Protein AF-A0A9E3PJ71-F1 (afdb_monomer_lite)

Structure (mmCIF, N/CA/C/O backbone):
data_AF-A0A9E3PJ71-F1
#
_entry.id   AF-A0A9E3PJ71-F1
#
loop_
_atom_site.group_PDB
_atom_site.id
_atom_site.type_symbol
_atom_site.label_atom_id
_atom_site.label_alt_id
_atom_site.label_comp_id
_atom_site.label_asym_id
_atom_site.label_entity_id
_atom_site.label_seq_id
_atom_site.pdbx_PDB_ins_code
_atom_site.Cartn_x
_atom_site.Cartn_y
_atom_site.Cartn_z
_atom_site.occupancy
_atom_site.B_iso_or_equiv
_atom_site.auth_seq_id
_atom_site.auth_comp_id
_atom_site.auth_asym_id
_atom_site.auth_atom_id
_atom_site.pdbx_PDB_model_num
ATOM 1 N N . MET A 1 1 ? -6.965 22.839 -8.833 1.00 50.31 1 MET A N 1
ATOM 2 C CA . MET A 1 1 ? -7.425 22.352 -7.512 1.00 50.31 1 MET A CA 1
ATOM 3 C C . MET A 1 1 ? -7.370 20.839 -7.542 1.00 50.31 1 MET A C 1
ATOM 5 O O . MET A 1 1 ? -8.023 20.253 -8.392 1.00 50.31 1 MET A O 1
ATOM 9 N N . THR A 1 2 ? -6.560 20.219 -6.688 1.00 62.88 2 THR A N 1
ATOM 10 C CA . THR A 1 2 ? -6.462 18.755 -6.601 1.00 62.88 2 THR A CA 1
ATOM 11 C C . THR A 1 2 ? -7.562 18.248 -5.676 1.00 62.88 2 THR A C 1
ATOM 13 O O . THR A 1 2 ? -7.618 18.661 -4.520 1.00 62.88 2 THR A O 1
ATOM 16 N N . THR A 1 3 ? -8.453 17.386 -6.165 1.00 75.81 3 THR A N 1
ATOM 17 C CA . THR A 1 3 ? -9.481 16.773 -5.313 1.00 75.81 3 THR A CA 1
ATOM 18 C C . THR A 1 3 ? -8.813 15.742 -4.400 1.00 75.81 3 THR A C 1
ATOM 20 O O . THR A 1 3 ? -8.213 14.798 -4.917 1.00 75.81 3 THR A O 1
ATOM 23 N N . PRO A 1 4 ? -8.884 15.887 -3.064 1.00 79.75 4 PRO A N 1
ATOM 24 C CA . PRO A 1 4 ? -8.254 14.943 -2.150 1.00 79.75 4 PRO A CA 1
ATOM 25 C C . PRO A 1 4 ? -8.870 13.549 -2.275 1.00 79.75 4 PRO A C 1
ATOM 27 O O . PRO A 1 4 ? -10.080 13.387 -2.467 1.00 79.75 4 PRO A O 1
ATOM 30 N N . VAL A 1 5 ? -8.042 12.519 -2.111 1.00 84.38 5 VAL A N 1
ATOM 31 C CA . VAL A 1 5 ? -8.529 11.144 -1.999 1.00 84.38 5 VAL A CA 1
ATOM 32 C C . VAL A 1 5 ? -8.919 10.852 -0.560 1.00 84.38 5 VAL A C 1
ATOM 34 O O . VAL A 1 5 ? -8.127 11.003 0.358 1.00 84.38 5 VAL A O 1
ATOM 37 N N . ARG A 1 6 ? -10.150 10.383 -0.351 1.00 82.62 6 ARG A N 1
ATOM 38 C CA . ARG A 1 6 ? -10.566 9.864 0.952 1.00 82.62 6 ARG A CA 1
ATOM 39 C C . ARG A 1 6 ? -9.820 8.561 1.239 1.00 82.62 6 ARG A C 1
ATOM 41 O O . ARG A 1 6 ? -10.061 7.578 0.541 1.00 82.62 6 ARG A O 1
ATOM 48 N N . LEU A 1 7 ? -8.966 8.563 2.260 1.00 84.50 7 LEU A N 1
ATOM 49 C CA . LEU A 1 7 ? -8.274 7.371 2.744 1.00 84.50 7 LEU A CA 1
ATOM 50 C C . LEU A 1 7 ? -9.057 6.779 3.928 1.00 84.50 7 LEU A C 1
ATOM 52 O O . LEU A 1 7 ? -9.319 7.478 4.910 1.00 84.50 7 LEU A O 1
ATOM 56 N N . PRO A 1 8 ? -9.509 5.521 3.834 1.00 82.19 8 PRO A N 1
ATOM 57 C CA . PRO A 1 8 ? -10.046 4.791 4.979 1.00 82.19 8 PRO A CA 1
ATOM 58 C C . PRO A 1 8 ? -9.023 4.650 6.123 1.00 82.19 8 PRO A C 1
ATOM 60 O O . PRO A 1 8 ? -7.820 4.789 5.912 1.00 82.19 8 PRO A O 1
ATOM 63 N N . GLN A 1 9 ? -9.483 4.362 7.343 1.00 77.56 9 GLN A N 1
ATOM 64 C CA . GLN A 1 9 ? -8.593 4.178 8.509 1.00 77.56 9 GLN A CA 1
ATOM 65 C C . GLN A 1 9 ? -7.716 2.927 8.396 1.00 77.56 9 GLN A C 1
ATOM 67 O O . GLN A 1 9 ? -6.627 2.851 8.950 1.00 77.56 9 GLN A O 1
ATOM 72 N N . ASP A 1 10 ? -8.227 1.944 7.681 1.00 86.06 10 ASP A N 1
ATOM 73 C CA . ASP A 1 10 ? -7.666 0.643 7.372 1.00 86.06 10 ASP A CA 1
ATOM 74 C C . ASP A 1 10 ? -6.865 0.687 6.065 1.00 86.06 10 ASP A C 1
ATOM 76 O O . ASP A 1 10 ? -6.984 -0.205 5.221 1.00 86.06 10 ASP A O 1
ATOM 80 N N . THR A 1 11 ? -6.080 1.757 5.894 1.00 88.69 11 THR A N 1
ATOM 81 C CA . THR A 1 11 ? -5.244 1.985 4.712 1.00 88.69 11 THR A CA 1
ATOM 82 C C . THR A 1 11 ? -3.763 1.845 5.037 1.00 88.69 11 THR A C 1
ATOM 84 O O . THR A 1 11 ? -3.273 2.498 5.960 1.00 88.69 11 THR A O 1
ATOM 87 N N . ALA A 1 12 ? -3.038 1.069 4.231 1.00 89.69 12 ALA A N 1
ATOM 88 C CA . ALA A 1 12 ? -1.579 0.988 4.273 1.00 89.69 12 ALA A CA 1
ATOM 89 C C . ALA A 1 12 ? -0.936 1.528 2.989 1.00 89.69 12 ALA A C 1
ATOM 91 O O . ALA A 1 12 ? -1.492 1.367 1.905 1.00 89.69 12 ALA A O 1
ATOM 92 N N . LEU A 1 13 ? 0.246 2.138 3.106 1.00 90.56 13 LEU A N 1
ATOM 93 C CA . LEU A 1 13 ? 1.097 2.497 1.966 1.00 90.56 13 LEU A CA 1
ATOM 94 C C . LEU A 1 13 ? 2.114 1.387 1.697 1.00 90.56 13 LEU A C 1
ATOM 96 O O . LEU A 1 13 ? 2.916 1.057 2.566 1.00 90.56 13 LEU A O 1
ATOM 100 N N . LEU A 1 14 ? 2.125 0.853 0.483 1.00 90.62 14 LEU A N 1
ATOM 101 C CA . LEU A 1 14 ? 3.107 -0.125 0.029 1.00 90.62 14 LEU A CA 1
ATOM 102 C C . LEU A 1 14 ? 3.931 0.495 -1.096 1.00 90.62 14 LEU A C 1
ATOM 104 O O . LEU A 1 14 ? 3.393 0.899 -2.129 1.00 90.62 14 LEU A O 1
ATOM 108 N N . ILE A 1 15 ? 5.239 0.593 -0.879 1.00 88.19 15 ILE A N 1
ATOM 109 C CA . ILE A 1 15 ? 6.165 1.232 -1.813 1.00 88.19 15 ILE A CA 1
ATOM 110 C C . ILE A 1 15 ? 6.953 0.139 -2.517 1.00 88.19 15 ILE A C 1
ATOM 112 O O . ILE A 1 15 ? 7.768 -0.536 -1.896 1.00 88.19 15 ILE A O 1
ATOM 116 N N . LEU A 1 16 ? 6.714 -0.037 -3.809 1.00 85.50 16 LEU A N 1
ATOM 117 C CA . LEU A 1 16 ? 7.430 -0.983 -4.645 1.00 85.50 16 LEU A CA 1
ATOM 118 C C . LEU A 1 16 ? 8.757 -0.351 -5.070 1.00 85.50 16 LEU A C 1
ATOM 120 O O . LEU A 1 16 ? 8.766 0.677 -5.753 1.00 85.50 16 LEU A O 1
ATOM 124 N N . SER A 1 17 ? 9.870 -0.970 -4.681 1.00 76.69 17 SER A N 1
ATOM 125 C CA . SER A 1 17 ? 11.213 -0.492 -5.016 1.00 76.69 17 SER A CA 1
ATOM 126 C C . SER A 1 17 ? 12.076 -1.620 -5.596 1.00 76.69 17 SER A C 1
ATOM 128 O O . SER A 1 17 ? 12.180 -2.686 -4.978 1.00 76.69 17 SER A O 1
ATOM 130 N N . PRO A 1 18 ? 12.727 -1.430 -6.760 1.00 69.00 18 PRO A N 1
ATOM 131 C CA . PRO A 1 18 ? 13.863 -2.264 -7.149 1.00 69.00 18 PRO A CA 1
ATOM 132 C C . PRO A 1 18 ? 15.009 -2.044 -6.143 1.00 69.00 18 PRO A C 1
ATOM 134 O O . PRO A 1 18 ? 15.266 -0.901 -5.764 1.00 69.00 18 PRO A O 1
ATOM 137 N N . GLY A 1 19 ? 15.696 -3.099 -5.698 1.00 59.22 19 GLY A N 1
ATOM 138 C CA . GLY A 1 19 ? 16.673 -3.052 -4.593 1.00 59.22 19 GLY A CA 1
ATOM 139 C C . GLY A 1 19 ? 17.799 -2.041 -4.717 1.00 59.22 19 GLY A C 1
ATOM 140 O O . GLY A 1 19 ? 18.260 -1.499 -3.717 1.00 59.22 19 GLY A O 1
ATOM 141 N N . THR A 1 20 ? 18.175 -1.684 -5.936 1.00 58.06 20 THR A N 1
ATOM 142 C CA . THR A 1 20 ? 19.184 -0.649 -6.211 1.00 58.06 20 THR A CA 1
ATOM 143 C C . THR A 1 20 ? 18.683 0.799 -6.065 1.00 58.06 20 THR A C 1
ATOM 145 O O . THR A 1 20 ? 19.464 1.738 -6.208 1.00 58.06 20 THR A O 1
ATOM 148 N N . THR A 1 21 ? 17.404 1.015 -5.737 1.00 58.97 21 THR A N 1
ATOM 149 C CA . THR A 1 21 ? 16.718 2.309 -5.923 1.00 58.97 21 THR A CA 1
ATOM 150 C C . THR A 1 21 ? 16.304 2.989 -4.614 1.00 58.97 21 THR A C 1
ATOM 152 O O . THR A 1 21 ? 15.284 3.675 -4.558 1.00 58.97 21 THR A O 1
ATOM 155 N N . ALA A 1 22 ? 17.103 2.862 -3.548 1.00 63.66 22 ALA A N 1
ATOM 156 C CA . ALA A 1 22 ? 16.889 3.636 -2.317 1.00 63.66 22 ALA A CA 1
ATOM 157 C C . ALA A 1 22 ? 16.777 5.148 -2.611 1.00 63.66 22 ALA A C 1
ATOM 159 O O . ALA A 1 22 ? 15.916 5.836 -2.073 1.00 63.66 22 ALA A O 1
ATOM 160 N N . GLN A 1 23 ? 17.563 5.653 -3.571 1.00 70.50 23 GLN A N 1
ATOM 161 C CA . GLN A 1 23 ? 17.551 7.062 -3.969 1.00 70.50 23 GLN A CA 1
ATOM 162 C C . GLN A 1 23 ? 16.185 7.550 -4.480 1.00 70.50 23 GLN A C 1
ATOM 164 O O . GLN A 1 23 ? 15.847 8.711 -4.254 1.00 70.50 23 GLN A O 1
ATOM 169 N N . ALA A 1 24 ? 15.387 6.695 -5.130 1.00 74.81 24 ALA A N 1
ATOM 170 C CA . ALA A 1 24 ? 14.072 7.086 -5.642 1.00 74.81 24 ALA A CA 1
ATOM 171 C C . ALA A 1 24 ? 13.031 7.275 -4.532 1.00 74.81 24 ALA A C 1
ATOM 173 O O . ALA A 1 24 ? 12.100 8.053 -4.716 1.00 74.81 24 ALA A O 1
ATOM 174 N N . LEU A 1 25 ? 13.217 6.652 -3.361 1.00 77.06 25 LEU A N 1
ATOM 175 C CA . LEU A 1 25 ? 12.383 6.907 -2.178 1.00 77.06 25 LEU A CA 1
ATOM 176 C C . LEU A 1 25 ? 12.505 8.362 -1.698 1.00 77.06 25 LEU A C 1
ATOM 178 O O . LEU A 1 25 ? 11.559 8.910 -1.138 1.00 77.06 25 LEU A O 1
ATOM 182 N N . HIS A 1 26 ? 13.657 8.987 -1.957 1.00 81.38 26 HIS A N 1
ATOM 183 C CA . HIS A 1 26 ? 13.973 10.370 -1.587 1.00 81.38 26 HIS A CA 1
ATOM 184 C C . HIS A 1 26 ? 13.668 11.378 -2.703 1.00 81.38 26 HIS A C 1
ATOM 186 O O . HIS A 1 26 ? 13.881 12.575 -2.518 1.00 81.38 26 HIS A O 1
ATOM 192 N N . GLN A 1 27 ? 13.181 10.924 -3.862 1.00 82.81 27 GLN A N 1
ATOM 193 C CA . GLN A 1 27 ? 12.781 11.818 -4.946 1.00 82.81 27 GLN A CA 1
ATOM 194 C C . GLN A 1 27 ? 11.340 12.289 -4.759 1.00 82.81 27 GLN A C 1
ATOM 196 O O . GLN A 1 27 ? 10.440 11.523 -4.405 1.00 82.81 27 GLN A O 1
ATOM 201 N N . GLU A 1 28 ? 11.106 13.564 -5.052 1.00 83.06 28 GLU A N 1
ATOM 202 C CA . GLU A 1 28 ? 9.750 14.070 -5.215 1.00 83.06 28 GLU A CA 1
ATOM 203 C C . GLU A 1 28 ? 9.092 13.425 -6.447 1.00 83.06 28 GLU A C 1
ATOM 205 O O . GLU A 1 28 ? 9.769 13.180 -7.448 1.00 83.06 28 GLU A O 1
ATOM 210 N N . PRO A 1 29 ? 7.778 13.154 -6.405 1.00 86.06 29 PRO A N 1
ATOM 211 C CA . PRO A 1 29 ? 6.837 13.475 -5.322 1.00 86.06 29 PRO A CA 1
ATOM 212 C C . PRO A 1 29 ? 6.673 12.370 -4.254 1.00 86.06 29 PRO A C 1
ATOM 214 O O . PRO A 1 29 ? 5.870 12.510 -3.329 1.00 86.06 29 PRO A O 1
ATOM 217 N N . LEU A 1 30 ? 7.397 11.251 -4.377 1.00 86.00 30 LEU A N 1
ATOM 218 C CA . LEU A 1 30 ? 7.289 10.098 -3.475 1.00 86.00 30 LEU A CA 1
ATOM 219 C C . LEU A 1 30 ? 7.753 10.442 -2.048 1.00 86.00 30 LEU A C 1
ATOM 221 O O . LEU A 1 30 ? 7.079 10.070 -1.083 1.00 86.00 30 LEU A O 1
ATOM 225 N N . ALA A 1 31 ? 8.835 11.209 -1.909 1.00 86.81 31 ALA A N 1
ATOM 226 C CA . ALA A 1 31 ? 9.362 11.634 -0.613 1.00 86.81 31 ALA A CA 1
ATOM 227 C C . ALA A 1 31 ? 8.335 12.431 0.219 1.00 86.81 31 ALA A C 1
ATOM 229 O O . ALA A 1 31 ? 8.112 12.108 1.390 1.00 86.81 31 ALA A O 1
ATOM 230 N N . ALA A 1 32 ? 7.630 13.401 -0.376 1.00 88.56 32 ALA A N 1
ATOM 231 C CA . ALA A 1 32 ? 6.562 14.144 0.298 1.00 88.56 32 ALA A CA 1
ATOM 232 C C . ALA A 1 32 ? 5.399 13.258 0.780 1.00 88.56 32 ALA A C 1
ATOM 234 O O . ALA A 1 32 ? 4.864 13.473 1.877 1.00 88.56 32 ALA A O 1
ATOM 235 N N . VAL A 1 33 ? 5.006 12.248 -0.005 1.00 89.44 33 VAL A N 1
ATOM 236 C CA . VAL A 1 33 ? 3.962 11.290 0.395 1.00 89.44 33 VAL A CA 1
ATOM 237 C C . VAL A 1 33 ? 4.439 10.462 1.583 1.00 89.44 33 VAL A C 1
ATOM 239 O O . VAL A 1 33 ? 3.720 10.368 2.577 1.00 89.44 33 VAL A O 1
ATOM 242 N N . ILE A 1 34 ? 5.663 9.926 1.527 1.00 88.12 34 ILE A N 1
ATOM 243 C CA . ILE A 1 34 ? 6.270 9.155 2.622 1.00 88.12 34 ILE A CA 1
ATOM 244 C C . ILE A 1 34 ? 6.341 9.993 3.903 1.00 88.12 34 ILE A C 1
ATOM 246 O O . ILE A 1 34 ? 5.951 9.519 4.973 1.00 88.12 34 ILE A O 1
ATOM 250 N N . ALA A 1 35 ? 6.800 11.242 3.803 1.00 87.00 35 ALA A N 1
ATOM 251 C CA . ALA A 1 35 ? 6.899 12.158 4.935 1.00 87.00 35 ALA A CA 1
ATOM 252 C C . ALA A 1 35 ? 5.523 12.449 5.554 1.00 87.00 35 ALA A C 1
ATOM 254 O O . ALA A 1 35 ? 5.368 12.399 6.775 1.00 87.00 35 ALA A O 1
ATOM 255 N N . SER A 1 36 ? 4.506 12.677 4.720 1.00 87.69 36 SER A N 1
ATOM 256 C CA . SER A 1 36 ? 3.130 12.913 5.173 1.00 87.69 36 SER A CA 1
ATOM 257 C C . SER A 1 36 ? 2.537 11.677 5.852 1.00 87.69 36 SER A C 1
ATOM 259 O O . SER A 1 36 ? 1.930 11.782 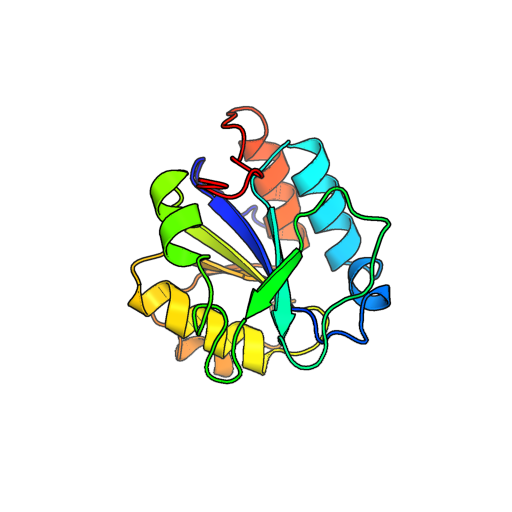6.917 1.00 87.69 36 SER A O 1
ATOM 261 N N . TRP A 1 37 ? 2.763 10.494 5.276 1.00 87.75 37 TRP A N 1
ATOM 262 C CA . TRP A 1 37 ? 2.320 9.211 5.828 1.00 87.75 37 TRP A CA 1
ATOM 263 C C . TRP A 1 37 ? 2.966 8.922 7.184 1.00 87.75 37 TRP A C 1
ATOM 265 O O . TRP A 1 37 ? 2.308 8.445 8.111 1.00 87.75 37 TRP A O 1
ATOM 275 N N . ARG A 1 38 ? 4.259 9.251 7.304 1.00 83.75 38 ARG A N 1
ATOM 276 C CA . ARG A 1 38 ? 5.030 9.159 8.546 1.00 83.75 38 ARG A CA 1
ATOM 277 C C . ARG A 1 38 ? 4.486 10.107 9.606 1.00 83.75 38 ARG A C 1
ATOM 279 O O . ARG A 1 38 ? 4.232 9.666 10.719 1.00 83.75 38 ARG A O 1
ATOM 286 N N . ALA A 1 39 ? 4.273 11.377 9.265 1.00 83.69 39 ALA A N 1
ATOM 287 C CA . ALA A 1 39 ? 3.731 12.370 10.192 1.00 83.69 39 ALA A CA 1
ATOM 288 C C . ALA A 1 39 ? 2.326 11.996 10.701 1.00 83.69 39 ALA A C 1
ATOM 290 O O . ALA A 1 39 ? 1.964 12.339 11.825 1.00 83.69 39 ALA A O 1
ATOM 291 N N . ALA A 1 40 ? 1.553 11.269 9.891 1.00 80.81 40 ALA A N 1
ATOM 292 C CA . ALA A 1 40 ? 0.237 10.751 10.255 1.00 80.81 40 ALA A CA 1
ATOM 293 C C . ALA A 1 40 ? 0.270 9.422 11.037 1.00 80.81 40 ALA A C 1
ATOM 295 O O . ALA A 1 40 ? -0.794 8.935 11.416 1.00 80.81 40 ALA A O 1
ATOM 296 N N . ASP A 1 41 ? 1.452 8.838 11.270 1.00 79.12 41 ASP A N 1
ATOM 297 C CA . ASP A 1 41 ? 1.644 7.528 11.912 1.00 79.12 41 ASP A CA 1
ATOM 298 C C . ASP A 1 41 ? 0.794 6.411 11.278 1.00 79.12 41 ASP A C 1
ATOM 300 O O . ASP A 1 41 ? 0.218 5.553 11.947 1.00 79.12 41 ASP A O 1
ATOM 304 N N . MET A 1 42 ? 0.661 6.453 9.951 1.00 80.75 42 MET A N 1
ATOM 305 C CA . MET A 1 42 ? -0.132 5.477 9.213 1.00 80.75 42 MET A CA 1
ATOM 306 C C . MET A 1 42 ? 0.724 4.261 8.797 1.00 80.75 42 MET A C 1
ATOM 308 O O . MET A 1 42 ? 1.929 4.409 8.541 1.00 80.75 42 MET A O 1
ATOM 312 N N . PRO A 1 43 ? 0.111 3.064 8.679 1.00 84.19 43 PRO A N 1
ATOM 313 C CA . PRO A 1 43 ? 0.772 1.845 8.220 1.00 84.19 43 PRO A CA 1
ATOM 314 C C . PRO A 1 43 ? 1.491 2.012 6.883 1.00 84.19 43 PRO A C 1
ATOM 316 O O . PRO A 1 43 ? 0.914 2.537 5.927 1.00 84.19 43 PRO A O 1
ATOM 319 N N . ARG A 1 44 ? 2.742 1.551 6.808 1.00 87.00 44 ARG A N 1
ATOM 320 C CA . ARG A 1 44 ? 3.578 1.661 5.608 1.00 87.00 44 ARG A CA 1
ATOM 321 C C . ARG A 1 44 ? 4.643 0.569 5.556 1.00 87.00 44 ARG A C 1
ATOM 323 O O . ARG A 1 44 ? 5.153 0.189 6.606 1.00 87.00 44 ARG A O 1
ATOM 330 N N . ALA A 1 45 ? 4.998 0.113 4.359 1.00 85.19 45 ALA A N 1
ATOM 331 C CA . ALA A 1 45 ? 6.102 -0.816 4.130 1.00 85.19 45 ALA A CA 1
ATOM 332 C C . ALA A 1 45 ? 6.768 -0.574 2.768 1.00 85.19 45 ALA A C 1
ATOM 334 O O . ALA A 1 45 ? 6.114 -0.145 1.813 1.00 85.19 45 ALA A O 1
ATOM 335 N N . ILE A 1 46 ? 8.063 -0.875 2.679 1.00 85.56 46 ILE A N 1
ATOM 336 C CA . ILE A 1 46 ? 8.792 -0.962 1.409 1.00 85.56 46 ILE A CA 1
ATOM 337 C C . ILE A 1 46 ? 8.810 -2.426 0.987 1.00 85.56 46 ILE A C 1
ATOM 339 O O . ILE A 1 46 ? 9.220 -3.287 1.758 1.00 85.56 46 ILE A O 1
ATOM 343 N N . LEU A 1 47 ? 8.375 -2.696 -0.238 1.00 84.94 47 LEU A N 1
ATOM 344 C CA . LEU A 1 47 ? 8.379 -4.017 -0.846 1.00 84.94 47 LEU A CA 1
ATOM 345 C C . LEU A 1 47 ? 9.498 -4.073 -1.880 1.00 84.94 47 LEU A C 1
ATOM 347 O O . LEU A 1 47 ? 9.529 -3.279 -2.824 1.00 84.94 47 LEU A O 1
ATOM 351 N N . THR A 1 48 ? 10.421 -5.008 -1.688 1.00 82.25 48 THR A N 1
ATOM 352 C CA . THR A 1 48 ? 11.608 -5.158 -2.528 1.00 82.25 48 THR A CA 1
ATOM 353 C C . THR A 1 48 ? 11.789 -6.616 -2.966 1.00 82.25 48 THR A C 1
ATOM 355 O O . THR A 1 48 ? 11.412 -7.525 -2.229 1.00 82.25 48 THR A O 1
ATOM 358 N N . PRO A 1 49 ? 12.321 -6.907 -4.162 1.00 80.44 49 PRO A N 1
ATOM 359 C CA . PRO A 1 49 ? 12.579 -8.285 -4.564 1.00 80.44 49 PRO A CA 1
ATOM 360 C C . PRO A 1 49 ? 13.578 -8.974 -3.640 1.00 80.44 49 PRO A C 1
ATOM 362 O O . PRO A 1 49 ? 14.596 -8.400 -3.274 1.00 80.44 49 PRO A O 1
ATOM 365 N N . MET A 1 50 ? 13.367 -10.256 -3.355 1.00 79.88 50 MET A N 1
ATOM 366 C CA . MET A 1 50 ? 14.331 -11.046 -2.580 1.00 79.88 50 MET A CA 1
ATOM 367 C C . MET A 1 50 ? 15.731 -11.103 -3.226 1.00 79.88 50 MET A C 1
ATOM 369 O O . MET A 1 50 ? 16.729 -11.213 -2.522 1.00 79.88 50 MET A O 1
ATOM 373 N N . GLN A 1 51 ? 15.811 -11.031 -4.559 1.00 72.50 51 GLN A N 1
ATOM 374 C CA . GLN A 1 51 ? 17.071 -11.100 -5.314 1.00 72.50 51 GLN A CA 1
ATOM 375 C C . GLN A 1 51 ? 17.841 -9.772 -5.361 1.00 72.50 51 GLN A C 1
ATOM 377 O O . GLN A 1 51 ? 19.012 -9.765 -5.727 1.00 72.50 51 GLN A O 1
ATOM 382 N N . ASP A 1 52 ? 17.183 -8.668 -5.017 1.00 72.25 52 ASP A N 1
ATOM 383 C CA . ASP A 1 52 ? 17.757 -7.325 -4.999 1.00 72.25 52 ASP A CA 1
ATOM 384 C C . ASP A 1 52 ? 17.060 -6.558 -3.868 1.00 72.25 52 ASP A C 1
ATOM 386 O O . ASP A 1 52 ? 16.066 -5.878 -4.132 1.00 72.25 52 ASP A O 1
ATOM 390 N N . PRO A 1 53 ? 17.473 -6.757 -2.600 1.00 68.38 53 PRO A N 1
ATOM 391 C CA . PRO A 1 53 ? 16.856 -6.092 -1.465 1.00 68.38 53 PRO A CA 1
ATOM 392 C C . PRO A 1 53 ? 17.380 -4.661 -1.313 1.00 68.38 53 PRO A C 1
ATOM 394 O O . PRO A 1 53 ? 18.589 -4.421 -1.321 1.00 68.38 53 PRO A O 1
ATOM 397 N N . VAL A 1 54 ? 16.469 -3.710 -1.092 1.00 70.88 54 VAL A N 1
ATOM 398 C CA . VAL A 1 54 ? 16.833 -2.340 -0.706 1.00 70.88 54 VAL A CA 1
ATOM 399 C C . VAL A 1 54 ? 17.671 -2.368 0.574 1.00 70.88 54 VAL A C 1
ATOM 401 O O . VAL A 1 54 ? 17.186 -2.736 1.642 1.00 70.88 54 VAL A O 1
ATOM 404 N N . SER A 1 55 ? 18.928 -1.938 0.459 1.00 61.34 55 SER A N 1
ATOM 405 C CA . SER A 1 55 ? 19.818 -1.670 1.592 1.00 61.34 55 SER A CA 1
ATOM 406 C C . SER A 1 55 ? 19.706 -0.204 1.994 1.00 61.34 55 SER A C 1
ATOM 408 O O . SER A 1 55 ? 20.665 0.551 1.878 1.00 61.34 55 SER A O 1
ATOM 410 N N . ASP A 1 56 ? 18.513 0.223 2.401 1.00 58.53 56 ASP A N 1
ATOM 411 C CA . ASP A 1 56 ? 18.344 1.526 3.040 1.00 58.53 56 ASP A CA 1
ATOM 412 C C . ASP A 1 56 ? 18.146 1.304 4.540 1.00 58.53 56 ASP A C 1
ATOM 414 O O . ASP A 1 56 ? 17.106 0.828 4.996 1.00 58.53 56 ASP A O 1
ATOM 418 N N . THR A 1 57 ? 19.208 1.575 5.294 1.00 52.06 57 THR A N 1
ATOM 419 C CA . THR A 1 57 ? 19.261 1.506 6.759 1.00 52.06 57 THR A CA 1
ATOM 420 C C . THR A 1 57 ? 18.667 2.743 7.437 1.00 52.06 57 THR A C 1
ATOM 422 O O . THR A 1 57 ? 18.612 2.767 8.663 1.00 52.06 57 THR A O 1
ATOM 425 N N . ASP A 1 58 ? 18.234 3.760 6.680 1.00 51.28 58 ASP A N 1
ATOM 426 C CA . ASP A 1 58 ? 17.861 5.080 7.217 1.00 51.28 58 ASP A CA 1
ATOM 427 C C . ASP A 1 58 ? 16.338 5.295 7.361 1.00 51.28 58 ASP A C 1
ATOM 429 O O . ASP A 1 58 ? 15.848 6.394 7.637 1.00 51.28 58 ASP A O 1
ATOM 433 N N . ALA A 1 59 ? 15.539 4.243 7.173 1.00 54.00 59 ALA A N 1
ATOM 434 C CA . ALA A 1 59 ? 14.089 4.352 7.171 1.00 54.00 59 ALA A CA 1
ATOM 435 C C . ALA A 1 59 ? 13.456 3.618 8.360 1.00 54.00 59 ALA A C 1
ATOM 437 O O . ALA A 1 59 ? 13.456 2.393 8.424 1.00 54.00 59 ALA A O 1
ATOM 438 N N . ASP A 1 60 ? 12.756 4.366 9.220 1.00 67.44 60 ASP A N 1
ATOM 439 C CA . ASP A 1 60 ? 11.683 3.887 10.118 1.00 67.44 60 ASP A CA 1
ATOM 440 C C . ASP A 1 60 ? 10.475 3.314 9.329 1.00 67.44 60 ASP A C 1
ATOM 442 O O . ASP A 1 60 ? 9.301 3.561 9.639 1.00 67.44 60 ASP A O 1
ATOM 446 N N . ILE A 1 61 ? 10.738 2.644 8.210 1.00 73.81 61 ILE A N 1
ATOM 447 C CA . ILE A 1 61 ? 9.774 2.016 7.323 1.00 73.81 61 ILE A CA 1
ATOM 448 C C . ILE A 1 61 ? 10.191 0.551 7.230 1.00 73.81 61 ILE A C 1
ATOM 450 O O . ILE A 1 61 ? 11.298 0.270 6.777 1.00 73.81 61 ILE A O 1
ATOM 454 N N . PRO A 1 62 ? 9.334 -0.394 7.643 1.00 79.25 62 PRO A N 1
ATOM 455 C CA . PRO A 1 62 ? 9.662 -1.804 7.535 1.00 79.25 62 PRO A CA 1
ATOM 456 C C . PRO A 1 62 ? 9.879 -2.180 6.064 1.00 79.25 62 PRO A C 1
ATOM 458 O O . PRO A 1 62 ? 9.029 -1.910 5.211 1.00 79.25 62 PRO A O 1
ATOM 461 N N . VAL A 1 63 ? 11.021 -2.805 5.785 1.00 82.12 63 VAL A N 1
ATOM 462 C CA . VAL A 1 63 ? 11.349 -3.378 4.476 1.00 82.12 63 VAL A CA 1
ATOM 463 C C . VAL A 1 63 ? 10.943 -4.847 4.483 1.00 82.12 63 VAL A C 1
ATOM 465 O O . VAL A 1 63 ? 11.277 -5.589 5.406 1.00 82.12 63 VAL A O 1
ATOM 468 N N . MET A 1 64 ? 10.211 -5.267 3.458 1.00 83.62 64 MET A N 1
ATOM 469 C CA . MET A 1 64 ? 9.793 -6.647 3.248 1.00 83.62 64 MET A CA 1
ATOM 470 C C . MET A 1 64 ? 10.254 -7.109 1.875 1.00 83.62 64 MET A C 1
ATOM 472 O O . MET A 1 64 ? 10.142 -6.381 0.885 1.00 83.62 64 MET A O 1
ATOM 476 N N . THR A 1 65 ? 10.760 -8.335 1.817 1.00 84.25 65 THR A N 1
ATOM 477 C CA . THR A 1 65 ? 11.104 -8.975 0.556 1.00 84.25 65 THR A CA 1
ATOM 478 C C . THR A 1 65 ? 9.906 -9.724 -0.019 1.00 84.25 65 THR A C 1
ATOM 480 O O . THR A 1 65 ? 9.042 -10.204 0.718 1.00 84.25 65 THR A O 1
ATOM 483 N N . HIS A 1 66 ? 9.854 -9.820 -1.344 1.00 82.19 66 HIS A N 1
ATOM 484 C CA . HIS A 1 66 ? 8.870 -10.625 -2.060 1.00 82.19 66 HIS A CA 1
ATOM 485 C C . HIS A 1 66 ? 9.529 -11.462 -3.167 1.00 82.19 66 HIS A C 1
ATOM 487 O O . HIS A 1 66 ? 10.621 -11.145 -3.660 1.00 82.19 66 HIS A O 1
ATOM 493 N N . GLY A 1 67 ? 8.861 -12.548 -3.552 1.00 81.81 67 GLY A N 1
ATOM 494 C CA . GLY A 1 67 ? 9.273 -13.436 -4.633 1.00 81.81 67 GLY A CA 1
ATOM 495 C C . GLY A 1 67 ? 9.139 -12.802 -6.022 1.00 81.81 67 GLY A C 1
ATOM 496 O O . GLY A 1 67 ? 8.567 -11.726 -6.205 1.00 81.81 67 GLY A O 1
ATOM 497 N N . ALA A 1 68 ? 9.658 -13.490 -7.040 1.00 76.75 68 ALA A N 1
ATOM 498 C CA . ALA A 1 68 ? 9.638 -12.999 -8.422 1.00 76.75 68 ALA A CA 1
ATOM 499 C C . ALA A 1 68 ? 8.227 -12.968 -9.046 1.00 76.75 68 ALA A C 1
ATOM 501 O O . ALA A 1 68 ? 8.008 -12.249 -10.019 1.00 76.75 68 ALA A O 1
ATOM 502 N N . ALA A 1 69 ? 7.275 -13.738 -8.504 1.00 78.69 69 ALA A N 1
ATOM 503 C CA . ALA A 1 69 ? 5.930 -13.864 -9.066 1.00 78.69 69 ALA A CA 1
ATOM 504 C C . ALA A 1 69 ? 4.985 -12.703 -8.703 1.00 78.69 69 ALA A C 1
ATOM 506 O O . ALA A 1 69 ? 3.969 -12.520 -9.373 1.00 78.69 69 ALA A O 1
ATOM 507 N N . GLY A 1 70 ? 5.305 -11.907 -7.680 1.00 82.25 70 GLY A N 1
ATOM 508 C CA . GLY A 1 70 ? 4.423 -10.840 -7.214 1.00 82.25 70 GLY A CA 1
ATOM 509 C C . GLY A 1 70 ? 4.816 -10.302 -5.846 1.00 82.25 70 GLY A C 1
ATOM 510 O O . GLY A 1 70 ? 5.708 -10.842 -5.192 1.00 82.25 70 GLY A O 1
ATOM 511 N N . ILE A 1 71 ? 4.139 -9.239 -5.416 1.00 85.94 71 ILE A N 1
ATOM 512 C CA . ILE A 1 71 ? 4.418 -8.581 -4.133 1.00 85.94 71 ILE A CA 1
ATOM 513 C C . ILE A 1 71 ? 3.873 -9.369 -2.937 1.00 85.94 71 ILE A C 1
ATOM 515 O O . ILE A 1 71 ? 4.304 -9.112 -1.819 1.00 85.94 71 ILE A O 1
ATOM 519 N N . PHE A 1 72 ? 2.962 -10.324 -3.169 1.00 87.94 72 PHE A N 1
ATOM 520 C CA . PHE A 1 72 ? 2.466 -11.260 -2.152 1.00 87.94 72 PHE A CA 1
ATOM 521 C C . PHE A 1 72 ? 3.069 -12.671 -2.282 1.00 87.94 72 PHE A C 1
ATOM 523 O O . PHE A 1 72 ? 2.793 -13.535 -1.451 1.00 87.94 72 PHE A O 1
ATOM 530 N N . SER A 1 73 ? 3.924 -12.915 -3.281 1.00 85.75 73 SER A N 1
ATOM 531 C CA . SER A 1 73 ? 4.616 -14.200 -3.441 1.00 85.75 73 SER A CA 1
ATOM 532 C C . SER A 1 73 ? 5.711 -14.368 -2.398 1.00 85.75 73 SER A C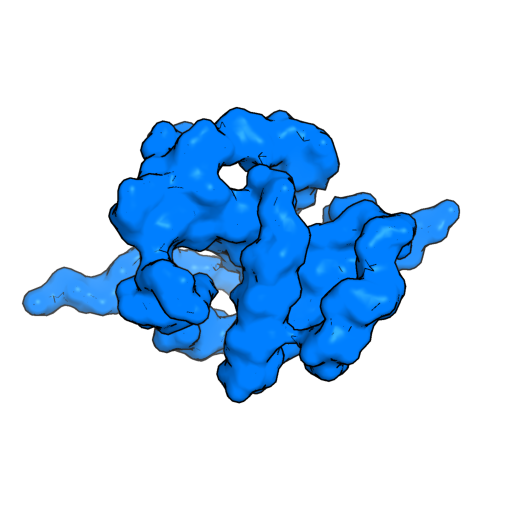 1
ATOM 534 O O . SER A 1 73 ? 6.522 -13.461 -2.206 1.00 85.75 73 SER A O 1
ATOM 536 N N . ASP A 1 74 ? 5.777 -15.552 -1.786 1.00 84.44 74 ASP A N 1
ATOM 537 C CA . ASP A 1 74 ? 6.839 -15.950 -0.848 1.00 84.44 74 ASP A CA 1
ATOM 538 C C . ASP A 1 74 ? 7.051 -14.949 0.303 1.00 84.44 74 ASP A C 1
ATOM 540 O O . ASP A 1 74 ? 8.167 -14.745 0.778 1.00 84.44 74 ASP A O 1
ATOM 544 N N . THR A 1 75 ? 5.972 -14.295 0.737 1.00 83.06 75 THR A N 1
ATOM 545 C CA . THR A 1 75 ? 5.987 -13.277 1.789 1.00 83.06 75 THR A CA 1
ATOM 546 C C . THR A 1 75 ? 4.792 -13.442 2.726 1.00 83.06 75 THR A C 1
ATOM 548 O O . THR A 1 75 ? 3.779 -14.041 2.373 1.00 83.06 75 THR A O 1
ATOM 551 N N . ASP A 1 76 ? 4.895 -12.895 3.934 1.00 85.12 76 ASP A N 1
ATOM 552 C CA . ASP A 1 76 ? 3.826 -12.863 4.936 1.00 85.12 76 ASP A CA 1
ATOM 553 C C . ASP A 1 76 ? 3.018 -11.549 4.901 1.00 85.12 76 ASP A C 1
ATOM 555 O O . ASP A 1 76 ? 2.290 -11.227 5.842 1.00 85.12 76 ASP A O 1
ATOM 559 N N . LEU A 1 77 ? 3.115 -10.795 3.799 1.00 86.62 77 LEU A N 1
ATOM 560 C CA . LEU A 1 77 ? 2.456 -9.501 3.613 1.00 86.62 77 LEU A CA 1
ATOM 561 C C . LEU A 1 77 ? 0.927 -9.558 3.782 1.00 86.62 77 LEU A C 1
ATOM 563 O O . LEU A 1 77 ? 0.374 -8.742 4.518 1.00 86.62 77 LEU A O 1
ATOM 567 N N . ASP A 1 78 ? 0.247 -10.514 3.142 1.00 88.19 78 ASP A N 1
ATOM 568 C CA . ASP A 1 78 ? -1.217 -10.675 3.238 1.00 88.19 78 ASP A CA 1
ATOM 569 C C . ASP A 1 78 ? -1.673 -11.021 4.676 1.00 88.19 78 ASP A C 1
ATOM 571 O O . ASP A 1 78 ? -2.479 -10.276 5.251 1.00 88.19 78 ASP A O 1
ATOM 575 N N . PRO A 1 79 ? -1.088 -12.034 5.352 1.00 86.75 79 PRO A N 1
ATOM 576 C CA . PRO A 1 79 ? -1.338 -12.286 6.772 1.00 86.75 79 PRO A CA 1
ATOM 577 C C . PRO A 1 79 ? -1.121 -11.068 7.680 1.00 86.75 79 PRO A C 1
ATOM 579 O O . PRO A 1 79 ? -1.898 -10.841 8.606 1.00 86.75 79 PRO A O 1
ATOM 582 N N . ARG A 1 80 ? -0.091 -10.249 7.429 1.00 86.12 80 ARG A N 1
ATOM 583 C CA . ARG A 1 80 ? 0.170 -9.042 8.232 1.00 86.12 80 ARG A CA 1
ATOM 584 C C . ARG A 1 80 ? -0.865 -7.949 8.004 1.00 86.12 80 ARG A C 1
ATOM 586 O O . ARG A 1 80 ? -1.364 -7.369 8.968 1.00 86.12 80 ARG A O 1
ATOM 593 N N . LEU A 1 81 ? -1.199 -7.669 6.745 1.00 87.69 81 LEU A N 1
ATOM 594 C CA . LEU A 1 81 ? -2.204 -6.668 6.386 1.00 87.69 81 LEU A CA 1
ATOM 595 C C . LEU A 1 81 ? -3.572 -7.047 6.964 1.00 87.69 81 LEU A C 1
ATOM 597 O O . LEU A 1 81 ? -4.224 -6.214 7.596 1.00 87.69 81 LEU A O 1
ATOM 601 N N . THR A 1 82 ? -3.976 -8.310 6.820 1.00 88.56 82 THR A N 1
ATOM 602 C CA . THR A 1 82 ? -5.239 -8.821 7.374 1.00 88.56 82 THR A CA 1
ATOM 603 C C . THR A 1 82 ? -5.256 -8.807 8.906 1.00 88.56 82 THR A C 1
ATOM 605 O O . THR A 1 82 ? -6.230 -8.329 9.488 1.00 88.56 82 THR A O 1
ATOM 608 N N . ALA A 1 83 ? -4.178 -9.231 9.579 1.00 84.56 83 ALA A N 1
ATOM 609 C CA . ALA A 1 83 ? -4.067 -9.179 11.043 1.00 84.56 83 ALA A CA 1
ATOM 610 C C . ALA A 1 83 ? -4.128 -7.745 11.600 1.00 84.56 83 ALA A C 1
ATOM 612 O O . ALA A 1 83 ? -4.689 -7.511 12.672 1.00 84.56 83 ALA A O 1
ATOM 613 N N . ALA A 1 84 ? -3.604 -6.768 10.857 1.00 81.56 84 ALA A N 1
ATOM 614 C CA . ALA A 1 84 ? -3.715 -5.348 11.182 1.00 81.56 84 ALA A CA 1
ATOM 615 C C . ALA A 1 84 ? -5.097 -4.744 10.849 1.00 81.56 84 ALA A C 1
ATOM 617 O O . ALA A 1 84 ? -5.365 -3.585 11.181 1.00 81.56 84 ALA A O 1
ATOM 618 N N . GLY A 1 85 ? -5.988 -5.518 10.220 1.00 87.06 85 GLY A N 1
ATOM 619 C CA . GLY A 1 85 ? -7.315 -5.081 9.794 1.00 87.06 85 GLY A CA 1
ATOM 620 C C . GLY A 1 85 ? -7.291 -4.118 8.609 1.00 87.06 85 GLY A C 1
ATOM 621 O O . GLY A 1 85 ? -8.225 -3.335 8.465 1.00 87.06 85 GLY A O 1
ATOM 622 N N . ILE A 1 86 ? -6.233 -4.139 7.794 1.00 89.88 86 ILE A N 1
ATOM 623 C CA . ILE A 1 86 ? -6.129 -3.342 6.570 1.00 89.88 86 ILE A CA 1
ATOM 624 C C . ILE A 1 86 ? -7.011 -3.962 5.496 1.00 89.88 86 ILE A C 1
ATOM 626 O O . ILE A 1 86 ? -6.920 -5.155 5.226 1.00 89.88 86 ILE A O 1
ATOM 630 N N . THR A 1 87 ? -7.837 -3.137 4.854 1.00 91.19 87 THR A N 1
ATOM 631 C CA . THR A 1 87 ? -8.621 -3.542 3.674 1.00 91.19 87 THR A CA 1
ATOM 632 C C . THR A 1 87 ? -8.335 -2.667 2.461 1.00 91.19 87 THR A C 1
ATOM 634 O O . THR A 1 87 ? -8.784 -2.975 1.360 1.00 91.19 87 THR A O 1
ATOM 637 N N . THR A 1 88 ? -7.578 -1.579 2.636 1.00 90.75 88 THR A N 1
ATOM 638 C CA . THR A 1 88 ? -7.204 -0.662 1.559 1.00 90.75 88 THR A CA 1
ATOM 639 C C . THR A 1 88 ? -5.685 -0.544 1.471 1.00 90.75 88 THR A C 1
ATOM 641 O O . THR A 1 88 ? -5.009 -0.332 2.474 1.00 90.75 88 THR A O 1
ATOM 644 N N . VAL A 1 89 ? -5.129 -0.644 0.268 1.00 92.19 89 VAL A N 1
ATOM 645 C CA . VAL A 1 89 ? -3.696 -0.449 0.024 1.00 92.19 89 VAL A CA 1
ATOM 646 C C . VAL A 1 89 ? -3.482 0.669 -0.984 1.00 92.19 89 VAL A C 1
ATOM 648 O O . VAL A 1 89 ? -4.135 0.727 -2.027 1.00 92.19 89 VAL A O 1
ATOM 651 N N . VAL A 1 90 ? -2.562 1.572 -0.666 1.00 92.44 90 VAL A N 1
ATOM 652 C CA . VAL A 1 90 ? -2.022 2.547 -1.609 1.00 92.44 90 VAL A CA 1
ATOM 653 C C . VAL A 1 90 ? -0.714 1.995 -2.134 1.00 92.44 90 VAL A C 1
ATOM 655 O O . VAL A 1 90 ? 0.221 1.805 -1.362 1.00 92.44 90 VAL A O 1
ATOM 658 N N . LEU A 1 91 ? -0.653 1.725 -3.432 1.00 91.50 91 LEU A N 1
ATOM 659 C CA . LEU A 1 91 ? 0.562 1.273 -4.093 1.00 91.50 91 LEU A CA 1
ATOM 660 C C . LEU A 1 91 ? 1.268 2.472 -4.709 1.00 91.50 91 LEU A C 1
ATOM 662 O O . LEU A 1 91 ? 0.687 3.210 -5.505 1.00 91.50 91 LEU A O 1
ATOM 666 N N . ALA A 1 92 ? 2.528 2.637 -4.340 1.00 89.00 92 ALA A N 1
ATOM 667 C CA . ALA A 1 92 ? 3.452 3.601 -4.908 1.00 89.00 92 ALA A CA 1
ATOM 668 C C . ALA A 1 92 ? 4.618 2.846 -5.542 1.00 89.00 92 ALA A C 1
ATOM 670 O O . ALA A 1 92 ? 5.040 1.825 -5.012 1.00 89.00 92 ALA A O 1
ATOM 671 N N . SER A 1 93 ? 5.153 3.331 -6.659 1.00 82.44 93 SER A N 1
ATOM 672 C CA . SER A 1 93 ? 6.311 2.710 -7.305 1.00 82.44 93 SER A CA 1
ATOM 673 C C . SER A 1 93 ? 7.424 3.725 -7.460 1.00 82.44 93 SER A C 1
ATOM 675 O O . SER A 1 93 ? 7.200 4.845 -7.917 1.00 82.44 93 SER A O 1
ATOM 677 N N . ALA A 1 94 ? 8.630 3.305 -7.104 1.00 73.94 94 ALA A N 1
ATOM 678 C CA . ALA A 1 94 ? 9.855 4.064 -7.265 1.00 73.94 94 ALA A CA 1
ATOM 679 C C . ALA A 1 94 ? 10.457 3.860 -8.674 1.00 73.94 94 ALA A C 1
ATOM 681 O O . ALA A 1 94 ? 11.643 3.578 -8.812 1.00 73.94 94 ALA A O 1
ATOM 682 N N . GLY A 1 95 ? 9.629 3.963 -9.723 1.00 67.31 95 GLY A N 1
ATOM 683 C CA . GLY A 1 95 ? 10.088 4.009 -11.121 1.00 67.31 95 GLY A CA 1
ATOM 684 C C . GLY A 1 95 ? 9.627 2.882 -12.052 1.00 67.31 95 GLY A C 1
ATOM 685 O O . GLY A 1 95 ? 9.898 2.963 -13.245 1.00 67.31 95 GLY A O 1
ATOM 686 N N . ASP A 1 96 ? 8.905 1.868 -11.567 1.00 73.19 96 ASP A N 1
ATOM 687 C CA . ASP A 1 96 ? 8.385 0.778 -12.411 1.00 73.19 96 ASP A CA 1
ATOM 688 C C . ASP A 1 96 ? 6.842 0.732 -12.384 1.00 73.19 96 ASP A C 1
ATOM 690 O O . ASP A 1 96 ? 6.251 0.192 -11.436 1.00 73.19 96 ASP A O 1
ATOM 694 N N . PRO A 1 97 ? 6.154 1.308 -13.389 1.00 73.62 97 PRO A N 1
ATOM 695 C CA . PRO A 1 97 ? 4.695 1.299 -13.446 1.00 73.62 97 PRO A CA 1
ATOM 696 C C . PRO A 1 97 ? 4.113 -0.098 -13.716 1.00 73.62 97 PRO A C 1
ATOM 698 O O . PRO A 1 97 ? 2.988 -0.369 -13.294 1.00 73.62 97 PRO A O 1
ATOM 701 N N . ALA A 1 98 ? 4.854 -1.009 -14.357 1.00 78.25 98 ALA A N 1
ATOM 702 C CA . ALA A 1 98 ? 4.368 -2.362 -14.635 1.00 78.25 98 ALA A CA 1
ATOM 703 C C . ALA A 1 98 ? 4.213 -3.166 -13.338 1.00 78.25 98 ALA A C 1
ATOM 705 O O . ALA A 1 98 ? 3.216 -3.863 -13.140 1.00 78.25 98 ALA A O 1
ATOM 706 N N . ARG A 1 99 ? 5.146 -2.990 -12.399 1.00 78.88 99 ARG A N 1
ATOM 707 C CA . ARG A 1 99 ? 5.029 -3.572 -11.056 1.00 78.88 99 ARG A CA 1
ATOM 708 C C . ARG A 1 99 ? 3.870 -3.008 -10.253 1.00 78.88 99 ARG A C 1
ATOM 710 O O . ARG A 1 99 ? 3.244 -3.748 -9.499 1.00 78.88 99 ARG A O 1
ATOM 717 N N . LEU A 1 100 ? 3.566 -1.724 -10.423 1.00 83.44 100 LEU A N 1
ATOM 718 C CA . LEU A 1 100 ? 2.427 -1.093 -9.760 1.00 83.44 100 LEU A CA 1
ATOM 719 C C . LEU A 1 100 ? 1.099 -1.709 -10.234 1.00 83.44 100 LEU A C 1
ATOM 721 O O . LEU A 1 100 ? 0.2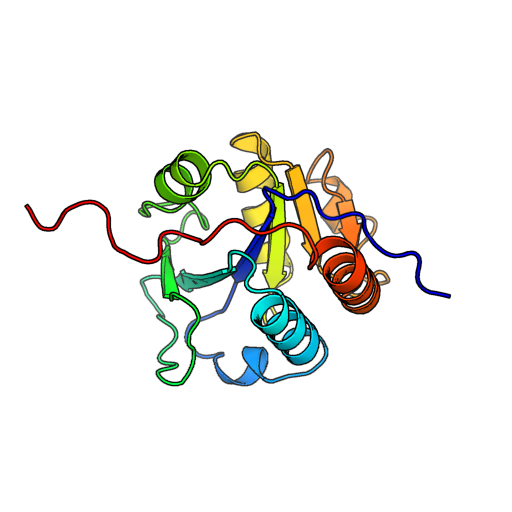24 -1.985 -9.417 1.00 83.44 100 LEU A O 1
ATOM 725 N N . LEU A 1 101 ? 0.986 -2.000 -11.535 1.00 84.62 101 LEU A N 1
ATOM 726 C CA . LEU A 1 101 ? -0.153 -2.714 -12.122 1.00 84.62 101 LEU A CA 1
ATOM 727 C C . LEU A 1 101 ? -0.254 -4.159 -11.633 1.00 84.62 101 LEU A C 1
ATOM 729 O O . LEU A 1 101 ? -1.318 -4.581 -11.185 1.00 84.62 101 LEU A O 1
ATOM 733 N N . GLN A 1 102 ? 0.851 -4.907 -11.683 1.00 85.62 102 GLN A N 1
ATOM 734 C CA . GLN A 1 102 ? 0.888 -6.300 -11.237 1.00 85.62 102 GLN A CA 1
ATOM 735 C C . GLN A 1 102 ? 0.530 -6.421 -9.752 1.00 85.62 102 GLN A C 1
ATOM 737 O O . GLN A 1 102 ? -0.348 -7.205 -9.394 1.00 85.62 102 GLN A O 1
ATOM 742 N N . GLY A 1 103 ? 1.158 -5.610 -8.895 1.00 86.75 103 GLY A N 1
ATOM 743 C CA . GLY A 1 103 ? 0.854 -5.576 -7.466 1.00 86.75 103 GLY A CA 1
ATOM 744 C C . GLY A 1 103 ? -0.581 -5.128 -7.187 1.00 86.75 103 GLY A C 1
ATOM 745 O O . GLY A 1 103 ? -1.225 -5.657 -6.283 1.00 86.75 103 GLY A O 1
ATOM 746 N N . GLY A 1 104 ? -1.112 -4.208 -7.998 1.00 89.25 104 GLY A N 1
ATOM 747 C CA . GLY A 1 104 ? -2.504 -3.770 -7.926 1.00 89.25 104 GLY A CA 1
ATOM 748 C C . GLY A 1 104 ? -3.487 -4.892 -8.240 1.00 89.25 104 GLY A C 1
ATOM 749 O O . GLY A 1 104 ? -4.409 -5.131 -7.464 1.00 89.25 104 GLY A O 1
ATOM 750 N N . ALA A 1 105 ? -3.269 -5.620 -9.334 1.00 88.06 105 ALA A N 1
ATOM 751 C CA . ALA A 1 105 ? -4.094 -6.767 -9.706 1.00 88.06 105 ALA A CA 1
ATOM 752 C C . ALA A 1 105 ? -4.039 -7.881 -8.649 1.00 88.06 105 ALA A C 1
ATOM 754 O O . ALA A 1 105 ? -5.061 -8.485 -8.321 1.00 88.06 105 ALA A O 1
ATOM 755 N N . GLU A 1 106 ? -2.859 -8.133 -8.082 1.00 89.69 106 GLU A N 1
ATOM 756 C CA . GLU A 1 106 ? -2.675 -9.134 -7.034 1.00 89.69 106 GLU A CA 1
ATOM 757 C C . GLU A 1 106 ? -3.413 -8.750 -5.742 1.00 89.69 106 GLU A C 1
ATOM 759 O O . GLU A 1 106 ? -4.173 -9.561 -5.213 1.00 89.69 106 GLU A O 1
ATOM 764 N N . ALA A 1 107 ? -3.277 -7.499 -5.290 1.00 90.38 107 ALA A N 1
ATOM 765 C CA . ALA A 1 107 ? -3.992 -6.981 -4.126 1.00 90.38 107 ALA A CA 1
ATOM 766 C C . ALA A 1 107 ? -5.517 -7.004 -4.328 1.00 90.38 107 ALA A C 1
ATOM 768 O O . ALA A 1 107 ? -6.256 -7.434 -3.442 1.00 90.38 107 ALA A O 1
ATOM 769 N N . ALA A 1 108 ? -5.998 -6.601 -5.508 1.00 89.69 108 ALA A N 1
ATOM 770 C CA . ALA A 1 108 ? -7.420 -6.640 -5.839 1.00 89.69 108 ALA A CA 1
ATOM 771 C C . ALA A 1 108 ? -7.969 -8.078 -5.824 1.00 89.69 108 ALA A C 1
ATOM 773 O O . ALA A 1 108 ? -9.041 -8.328 -5.274 1.00 89.69 108 ALA A O 1
ATOM 774 N N . ARG A 1 109 ? -7.210 -9.051 -6.348 1.00 89.44 109 ARG A N 1
ATOM 775 C CA . ARG A 1 109 ? -7.574 -10.480 -6.315 1.00 89.44 109 ARG A CA 1
ATOM 776 C C . ARG A 1 109 ? -7.677 -11.030 -4.888 1.00 89.44 109 ARG A C 1
ATOM 778 O O . ARG A 1 109 ? -8.473 -11.934 -4.648 1.00 89.44 109 ARG A O 1
ATOM 785 N N . LEU A 1 110 ? -6.890 -10.492 -3.959 1.00 89.69 110 LEU A N 1
ATOM 786 C CA . LEU A 1 110 ? -6.953 -10.816 -2.529 1.00 89.69 110 LEU A CA 1
ATOM 787 C C . LEU A 1 110 ? -8.082 -10.069 -1.789 1.00 89.69 110 LEU A C 1
ATOM 789 O O . LEU A 1 110 ? -8.317 -10.321 -0.612 1.00 89.69 110 LEU A O 1
ATOM 793 N N . GLY A 1 111 ? -8.822 -9.190 -2.475 1.00 89.88 111 GLY A N 1
ATOM 794 C CA . GLY A 1 111 ? -9.973 -8.468 -1.928 1.00 89.88 111 GLY A CA 1
ATOM 795 C C . GLY A 1 111 ? -9.645 -7.102 -1.322 1.00 89.88 111 GLY A C 1
ATOM 796 O O . GLY A 1 111 ? -10.530 -6.475 -0.734 1.00 89.88 111 GLY A O 1
ATOM 797 N N . TYR A 1 112 ? -8.411 -6.610 -1.469 1.00 90.94 112 TYR A N 1
ATOM 798 C CA . TYR A 1 112 ? -8.065 -5.254 -1.054 1.00 90.94 112 TYR A CA 1
ATOM 799 C C . TYR A 1 112 ? -8.662 -4.216 -2.003 1.00 90.94 112 TYR A C 1
ATOM 801 O O . TYR A 1 112 ? -8.668 -4.372 -3.223 1.00 90.94 112 TYR A O 1
ATOM 809 N N . ARG A 1 113 ? -9.081 -3.082 -1.443 1.00 91.56 113 ARG A N 1
ATOM 810 C CA . ARG A 1 113 ? -9.299 -1.860 -2.217 1.00 91.56 113 ARG A CA 1
ATOM 81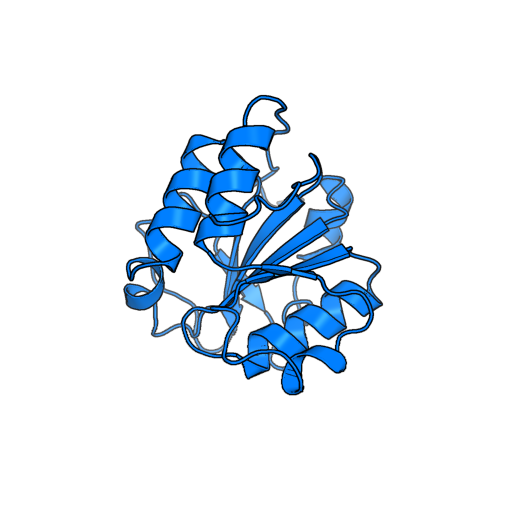1 C C . ARG A 1 113 ? -7.947 -1.280 -2.591 1.00 91.56 113 ARG A C 1
ATOM 813 O O . ARG A 1 113 ? -7.120 -1.032 -1.716 1.00 91.56 113 ARG A O 1
ATOM 820 N N . VAL A 1 114 ? -7.737 -1.026 -3.873 1.00 91.19 114 VAL A N 1
ATOM 821 C CA . VAL A 1 114 ? -6.436 -0.588 -4.379 1.00 91.19 114 VAL A CA 1
ATOM 822 C C . VAL A 1 114 ? -6.504 0.873 -4.796 1.00 91.19 114 VAL A C 1
ATOM 824 O O . VAL A 1 114 ? -7.389 1.281 -5.548 1.00 91.19 114 VAL A O 1
ATOM 827 N N . ILE A 1 115 ? -5.554 1.669 -4.310 1.00 90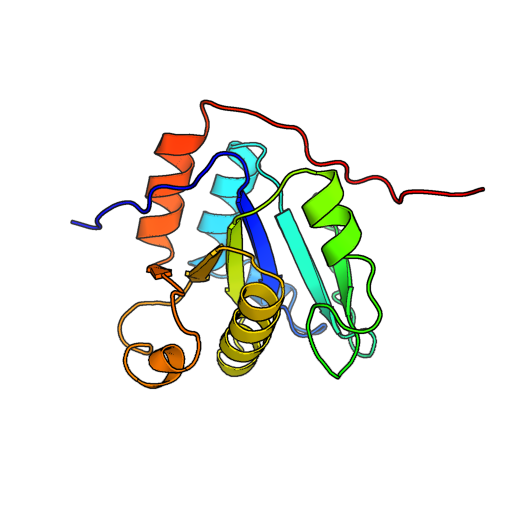.88 115 ILE A N 1
ATOM 828 C CA . ILE A 1 115 ? -5.300 3.023 -4.793 1.00 90.88 115 ILE A CA 1
ATOM 829 C C . ILE A 1 115 ? -3.916 3.026 -5.435 1.00 90.88 115 ILE A C 1
ATOM 831 O O . ILE A 1 115 ? -2.920 2.735 -4.781 1.00 90.88 115 ILE A O 1
ATOM 835 N N . LEU A 1 116 ? -3.852 3.352 -6.716 1.00 88.94 116 LEU A N 1
ATOM 836 C CA . LEU A 1 116 ? -2.623 3.385 -7.492 1.00 88.94 116 LEU A CA 1
ATOM 837 C C . LEU A 1 116 ? -2.117 4.824 -7.546 1.00 88.94 116 LEU A C 1
ATOM 839 O O . LEU A 1 116 ? -2.791 5.710 -8.080 1.00 88.94 116 LEU A O 1
ATOM 843 N N . MET A 1 117 ? -0.948 5.059 -6.951 1.00 89.56 117 MET A N 1
ATOM 844 C CA . MET A 1 117 ? -0.296 6.359 -6.988 1.00 89.56 117 MET A CA 1
ATOM 845 C C . MET A 1 117 ? 0.447 6.528 -8.307 1.00 89.56 117 MET A C 1
ATOM 847 O O . MET A 1 117 ? 1.455 5.871 -8.559 1.00 89.56 117 MET A O 1
ATOM 851 N N . THR A 1 118 ? -0.041 7.440 -9.135 1.00 82.81 118 THR A N 1
ATOM 852 C CA . THR A 1 118 ? 0.574 7.781 -10.417 1.00 82.81 118 THR A CA 1
ATOM 853 C C . THR A 1 118 ? 0.241 9.225 -10.764 1.00 82.81 118 THR A C 1
ATOM 855 O O . THR A 1 118 ? -0.836 9.727 -10.426 1.00 82.81 118 THR A O 1
ATOM 858 N N . ASP A 1 119 ? 1.176 9.916 -11.409 1.00 67.38 119 ASP A N 1
ATOM 859 C CA . ASP A 1 119 ? 0.891 11.215 -12.004 1.00 67.38 119 ASP A CA 1
ATOM 860 C C . ASP A 1 119 ? -0.091 10.993 -13.158 1.00 67.38 119 ASP A C 1
ATOM 862 O O . ASP A 1 119 ? 0.223 10.346 -14.155 1.00 67.38 119 ASP A O 1
ATOM 866 N N . GLY A 1 120 ? -1.326 11.459 -12.954 1.00 53.75 120 GLY A N 1
ATOM 867 C CA . GLY A 1 120 ? -2.542 11.005 -13.639 1.00 53.75 120 GLY A CA 1
ATOM 868 C C . GLY A 1 120 ? -2.613 11.148 -15.164 1.00 53.75 120 GLY A C 1
ATOM 869 O O . GLY A 1 120 ? -3.659 10.827 -15.716 1.00 53.75 120 GLY A O 1
ATOM 870 N N . ASP A 1 121 ? -1.547 11.579 -15.841 1.00 54.56 121 ASP A N 1
ATOM 871 C CA . ASP A 1 121 ? -1.475 11.686 -17.304 1.00 54.56 121 ASP A CA 1
ATOM 872 C C . ASP A 1 121 ? -0.965 10.409 -17.997 1.00 54.56 121 ASP A C 1
ATOM 874 O O . ASP A 1 121 ? -1.266 10.187 -19.166 1.00 54.56 121 ASP A O 1
ATOM 878 N N . ALA A 1 122 ? -0.245 9.519 -17.304 1.00 50.97 122 ALA A N 1
ATOM 879 C CA . ALA A 1 122 ? 0.297 8.297 -17.920 1.00 50.97 122 ALA A CA 1
ATOM 880 C C . ALA A 1 122 ? -0.650 7.079 -17.842 1.00 50.97 122 ALA A C 1
ATOM 882 O O . ALA A 1 122 ? -0.278 5.976 -18.246 1.00 50.97 122 ALA A O 1
ATOM 883 N N . ALA A 1 123 ? -1.849 7.244 -17.268 1.00 54.38 123 ALA A N 1
ATOM 884 C CA . ALA A 1 123 ? -2.475 6.162 -16.514 1.00 54.38 123 ALA A CA 1
ATOM 885 C C . ALA A 1 123 ? -3.905 5.745 -16.908 1.00 54.38 123 ALA A C 1
ATOM 887 O O . ALA A 1 123 ? -4.489 4.921 -16.212 1.00 54.38 123 ALA A O 1
ATOM 888 N N . SER A 1 124 ? -4.514 6.246 -17.985 1.00 54.94 124 SER A N 1
ATOM 889 C CA . SER A 1 124 ? -5.922 5.890 -18.246 1.00 54.94 124 SER A CA 1
ATOM 890 C C . SER A 1 124 ? -6.112 4.480 -18.824 1.00 54.94 124 SER A C 1
ATOM 892 O O . SER A 1 124 ? -6.993 3.760 -18.362 1.00 54.94 124 SER A O 1
ATOM 894 N N . ASP A 1 125 ? -5.281 4.053 -19.782 1.00 54.41 125 ASP A N 1
ATOM 895 C CA . ASP A 1 125 ? -5.512 2.786 -20.504 1.00 54.41 125 ASP A CA 1
ATOM 896 C C . ASP A 1 125 ? -4.799 1.579 -19.884 1.00 54.41 125 ASP A C 1
ATOM 898 O O . ASP A 1 125 ? -5.373 0.494 -19.800 1.00 54.41 125 ASP A O 1
ATOM 902 N N . ALA A 1 126 ? -3.568 1.741 -19.388 1.00 58.00 126 ALA A N 1
ATOM 903 C CA . ALA A 1 126 ? -2.818 0.622 -18.805 1.00 58.00 126 ALA A CA 1
ATOM 904 C C . ALA A 1 126 ? -3.439 0.118 -17.483 1.00 58.00 126 ALA A C 1
ATOM 906 O O . ALA A 1 126 ? -3.394 -1.075 -17.171 1.00 58.00 126 ALA A O 1
ATOM 907 N N . PHE A 1 127 ? -4.066 1.025 -16.728 1.00 59.03 127 PHE A N 1
ATOM 908 C CA . PHE A 1 127 ? -4.624 0.771 -15.397 1.00 59.03 127 PHE A CA 1
ATOM 909 C C . PHE A 1 127 ? -6.086 0.325 -15.411 1.00 59.03 127 PHE A C 1
ATOM 911 O O . PHE A 1 127 ? -6.571 -0.161 -14.392 1.00 59.03 127 PHE A O 1
ATOM 918 N N . ALA A 1 128 ? -6.755 0.379 -16.568 1.00 56.44 128 ALA A N 1
ATOM 919 C CA . ALA A 1 128 ? -8.084 -0.203 -16.755 1.00 56.44 128 ALA A CA 1
ATOM 920 C C . ALA A 1 128 ? -8.109 -1.726 -16.500 1.00 56.44 128 ALA A C 1
ATOM 922 O O . ALA A 1 128 ? -9.164 -2.295 -16.230 1.00 56.44 128 ALA A O 1
ATOM 923 N N . SER A 1 129 ? -6.944 -2.384 -16.560 1.00 57.53 129 SER A N 1
ATOM 924 C CA . SER A 1 129 ? -6.775 -3.816 -16.290 1.00 57.53 129 SER A CA 1
ATOM 925 C C . SER A 1 129 ? -6.913 -4.199 -14.809 1.00 57.53 129 SER A C 1
ATOM 927 O O . SER A 1 129 ? -7.228 -5.352 -14.511 1.00 57.53 129 SER A O 1
ATOM 929 N N . VAL A 1 130 ? -6.727 -3.255 -13.878 1.00 62.22 130 VAL A N 1
ATOM 930 C CA . VAL A 1 130 ? -6.962 -3.477 -12.445 1.00 62.22 130 VAL A CA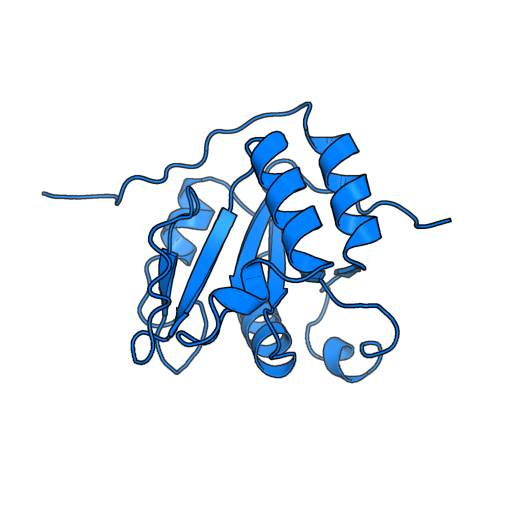 1
ATOM 931 C C . VAL A 1 130 ? -8.376 -3.001 -12.123 1.00 62.22 130 VAL A C 1
ATOM 933 O O . VAL A 1 130 ? -8.586 -1.849 -11.746 1.00 62.22 130 VAL A O 1
ATOM 936 N N . ALA A 1 131 ? -9.357 -3.883 -12.331 1.00 60.88 131 ALA A N 1
ATOM 937 C CA . ALA A 1 131 ? -10.760 -3.591 -12.049 1.00 60.88 131 ALA A CA 1
ATOM 938 C C . ALA A 1 131 ? -10.918 -2.999 -10.633 1.00 60.88 131 ALA A C 1
ATOM 940 O O . ALA A 1 131 ? -10.353 -3.514 -9.670 1.00 60.88 131 ALA A O 1
ATOM 941 N N . ASP A 1 132 ? -11.650 -1.887 -10.534 1.00 70.62 132 ASP A N 1
ATOM 942 C CA . ASP A 1 132 ? -11.951 -1.151 -9.297 1.00 70.62 132 ASP A CA 1
ATOM 943 C C . ASP A 1 132 ? -10.777 -0.441 -8.590 1.00 70.62 132 ASP A C 1
ATOM 945 O O . ASP A 1 132 ? -10.976 0.161 -7.527 1.00 70.62 132 ASP A O 1
ATOM 949 N N . ALA A 1 133 ? -9.570 -0.418 -9.170 1.00 81.31 133 ALA A N 1
ATOM 950 C CA . ALA A 1 133 ? -8.484 0.392 -8.625 1.00 81.31 133 ALA A CA 1
ATOM 951 C C . ALA A 1 133 ? -8.735 1.891 -8.836 1.00 81.31 133 ALA A C 1
ATOM 953 O O . ALA A 1 133 ? -9.018 2.368 -9.936 1.00 81.31 133 ALA A O 1
ATOM 954 N N . LYS A 1 134 ? -8.566 2.673 -7.769 1.00 86.31 134 LYS A N 1
ATOM 955 C CA . LYS A 1 134 ? -8.633 4.132 -7.840 1.00 86.31 134 LYS A CA 1
ATOM 956 C C . LYS A 1 134 ? -7.265 4.704 -8.185 1.00 86.31 134 LYS A C 1
ATOM 958 O O . LYS A 1 134 ? -6.306 4.496 -7.454 1.00 86.31 134 LYS A O 1
ATOM 963 N N . ILE A 1 135 ? -7.189 5.513 -9.231 1.00 86.00 135 ILE A N 1
ATOM 964 C CA . ILE A 1 135 ? -5.970 6.248 -9.575 1.00 86.00 135 ILE A CA 1
ATOM 965 C C . ILE A 1 135 ? -5.948 7.582 -8.830 1.00 86.00 135 ILE A C 1
ATOM 967 O O . ILE A 1 135 ? -6.962 8.283 -8.755 1.00 86.00 135 ILE A O 1
ATOM 971 N N . ALA A 1 136 ? -4.802 7.931 -8.254 1.00 87.44 136 ALA A N 1
ATOM 972 C CA . ALA A 1 136 ? -4.635 9.171 -7.515 1.00 87.44 136 ALA A CA 1
ATOM 973 C C . ALA A 1 136 ? -3.240 9.757 -7.718 1.00 87.44 136 ALA A C 1
ATOM 975 O O . ALA A 1 136 ? -2.243 9.042 -7.645 1.00 87.44 136 ALA A O 1
ATOM 976 N N . SER A 1 137 ? -3.173 11.076 -7.900 1.00 88.12 137 SER A N 1
ATOM 977 C CA . SER A 1 137 ? -1.887 11.763 -7.914 1.00 88.12 137 SER A CA 1
ATOM 978 C C . SER A 1 137 ? -1.273 11.801 -6.511 1.00 88.12 137 SER A C 1
ATOM 980 O O . SER A 1 137 ? -2.010 11.829 -5.514 1.00 88.12 137 SER A O 1
ATOM 982 N N . PRO A 1 138 ? 0.062 11.883 -6.406 1.00 88.56 138 PRO A N 1
ATOM 983 C CA . PRO A 1 138 ? 0.761 12.078 -5.136 1.00 88.56 138 PRO A CA 1
ATOM 984 C C . PRO A 1 138 ? 0.177 13.238 -4.315 1.00 88.56 138 PRO A C 1
ATOM 986 O O . PRO A 1 138 ? -0.106 13.090 -3.128 1.00 88.56 138 PRO A O 1
ATOM 989 N N . ALA A 1 139 ? -0.137 14.366 -4.962 1.00 88.12 139 ALA A N 1
ATOM 990 C CA . ALA A 1 139 ? -0.765 15.514 -4.307 1.00 88.12 139 ALA A CA 1
ATOM 991 C C . ALA A 1 139 ? -2.169 15.205 -3.746 1.00 88.12 139 ALA A C 1
ATOM 993 O O . ALA A 1 139 ? -2.521 15.671 -2.661 1.00 88.12 139 ALA A O 1
ATOM 994 N N . ALA A 1 140 ? -2.980 14.416 -4.461 1.00 88.81 140 ALA A N 1
ATOM 995 C CA . ALA A 1 140 ? -4.318 14.026 -4.011 1.00 88.81 140 ALA A CA 1
ATOM 996 C C . ALA A 1 140 ? -4.261 13.073 -2.809 1.00 88.81 140 ALA A C 1
ATOM 998 O O . ALA A 1 140 ? -5.109 13.151 -1.914 1.00 88.81 140 ALA A O 1
ATOM 999 N N . ILE A 1 141 ? -3.255 12.196 -2.788 1.00 90.31 141 ILE A N 1
ATOM 1000 C CA . ILE A 1 141 ? -2.973 11.285 -1.679 1.00 90.31 141 ILE A CA 1
ATOM 1001 C C . ILE A 1 141 ? -2.508 12.076 -0.458 1.00 90.31 141 ILE A C 1
ATOM 1003 O O . ILE A 1 141 ? -3.115 11.935 0.599 1.00 90.31 141 ILE A O 1
ATOM 1007 N N . THR A 1 142 ? -1.523 12.966 -0.598 1.00 90.12 142 THR A N 1
ATOM 1008 C CA . THR A 1 142 ? -1.034 13.819 0.500 1.00 90.12 142 THR A CA 1
ATOM 1009 C C . THR A 1 142 ? -2.157 14.638 1.136 1.00 90.12 142 THR A C 1
ATOM 1011 O O . THR A 1 142 ? -2.308 14.654 2.359 1.00 90.12 142 THR A O 1
ATOM 1014 N N . ALA A 1 143 ? -3.017 15.252 0.319 1.00 87.88 143 ALA A N 1
ATOM 1015 C CA . ALA A 1 143 ? -4.193 15.961 0.819 1.00 87.88 143 ALA A CA 1
ATOM 1016 C C . ALA A 1 143 ? -5.184 15.019 1.540 1.00 87.88 143 ALA A C 1
ATOM 1018 O O . ALA A 1 143 ? -5.801 15.403 2.533 1.00 87.88 143 ALA A O 1
ATOM 1019 N N . GLY A 1 144 ? -5.310 13.772 1.081 1.00 86.75 144 GLY A N 1
ATOM 1020 C CA . GLY A 1 144 ? -6.090 12.715 1.728 1.00 86.75 144 GLY A CA 1
ATOM 1021 C C . GLY A 1 144 ? -5.552 12.268 3.088 1.00 86.75 144 GLY A C 1
ATOM 1022 O O . GLY A 1 144 ? -6.332 12.058 4.022 1.00 86.75 144 GLY A O 1
ATOM 1023 N N . ILE A 1 145 ? -4.226 12.166 3.224 1.00 86.81 145 ILE A N 1
ATOM 1024 C CA . ILE A 1 145 ? -3.545 11.836 4.485 1.00 86.81 145 ILE A CA 1
ATOM 1025 C C . ILE A 1 145 ? -3.853 12.904 5.531 1.00 86.81 145 ILE A C 1
ATOM 1027 O O . ILE A 1 145 ? -4.280 12.569 6.634 1.00 86.81 145 ILE A O 1
ATOM 1031 N N . ALA A 1 146 ? -3.732 14.187 5.173 1.00 81.88 146 ALA A N 1
ATOM 1032 C CA . ALA A 1 146 ? -4.026 15.297 6.080 1.00 81.88 146 ALA A CA 1
ATOM 1033 C C . ALA A 1 146 ? -5.465 15.249 6.633 1.00 81.88 146 ALA A C 1
ATOM 1035 O O . ALA A 1 146 ? -5.693 15.547 7.804 1.00 81.88 146 ALA A O 1
ATOM 1036 N N . LEU A 1 147 ? -6.433 14.806 5.821 1.00 81.19 147 LEU A N 1
ATOM 1037 C CA . LEU A 1 147 ? -7.825 14.614 6.250 1.00 81.19 147 LEU A CA 1
ATOM 1038 C C . LEU A 1 147 ? -8.022 13.386 7.158 1.00 81.19 147 LEU A C 1
ATOM 1040 O O . LEU A 1 147 ? -8.994 13.326 7.913 1.00 81.19 147 LEU A O 1
ATOM 1044 N N . SER A 1 148 ? -7.122 12.407 7.079 1.00 76.38 148 SER A N 1
ATOM 1045 C CA . SER A 1 148 ? -7.239 11.102 7.745 1.00 76.38 148 SER A CA 1
ATOM 1046 C C . SER A 1 148 ? -6.397 11.000 9.024 1.00 76.38 148 SER A C 1
ATOM 1048 O O . SER A 1 148 ? -6.726 10.209 9.908 1.00 76.38 148 SER A O 1
ATOM 1050 N N . ALA A 1 149 ? -5.385 11.865 9.175 1.00 65.38 149 ALA A N 1
ATOM 1051 C CA . ALA A 1 149 ? -4.414 11.908 10.278 1.00 65.38 149 ALA A CA 1
ATOM 1052 C C . ALA A 1 149 ? -5.027 12.037 11.692 1.00 65.38 149 ALA A C 1
ATOM 1054 O O . ALA A 1 149 ? -4.348 11.838 12.697 1.00 65.38 149 ALA A O 1
ATOM 1055 N N . GLY A 1 150 ? -6.326 12.329 11.804 1.00 59.00 150 GLY A N 1
ATOM 1056 C CA . GLY A 1 150 ? -7.042 12.388 13.079 1.00 59.00 150 GLY A CA 1
ATOM 1057 C C . GLY A 1 150 ? -7.487 11.038 13.661 1.00 59.00 150 GLY A C 1
ATOM 1058 O O . GLY A 1 150 ? -8.087 11.038 14.735 1.00 59.00 150 GLY A O 1
ATOM 1059 N N . ARG A 1 151 ? -7.288 9.893 12.983 1.00 55.91 151 ARG A N 1
ATOM 1060 C CA . ARG A 1 151 ? -7.907 8.616 13.394 1.00 55.91 151 ARG A CA 1
ATOM 1061 C C . ARG A 1 151 ? -6.939 7.425 13.302 1.00 55.91 151 ARG A C 1
ATOM 1063 O O . ARG A 1 151 ? -6.765 6.832 12.247 1.00 55.91 151 ARG A O 1
ATOM 1070 N N . LYS A 1 152 ? -6.317 7.105 14.439 1.00 55.53 152 LYS A N 1
ATOM 1071 C CA . LYS A 1 152 ? -5.106 6.277 14.585 1.00 55.53 152 LYS A CA 1
ATOM 1072 C C . LYS A 1 152 ? -5.391 4.770 14.706 1.00 55.53 152 LYS A C 1
ATOM 1074 O O . LYS A 1 152 ? -6.288 4.384 15.456 1.00 55.53 152 LYS A O 1
ATOM 1079 N N . ARG A 1 153 ? -4.551 3.928 14.088 1.00 54.97 153 ARG A N 1
ATOM 1080 C CA . ARG A 1 153 ? -4.252 2.554 14.539 1.00 54.97 153 ARG A CA 1
ATOM 1081 C C . ARG A 1 153 ? -2.749 2.288 14.373 1.00 54.97 153 ARG A C 1
ATOM 1083 O O . ARG A 1 153 ? -2.261 2.445 13.258 1.00 54.97 153 ARG A O 1
ATOM 1090 N N . PRO A 1 154 ? -2.028 1.890 15.435 1.00 54.94 154 PRO A N 1
ATOM 1091 C CA . PRO A 1 154 ? -0.623 1.524 15.314 1.00 54.94 154 PRO A CA 1
ATOM 1092 C C . PRO A 1 154 ? -0.472 0.256 14.465 1.00 54.94 154 PRO A C 1
ATOM 1094 O O . PRO A 1 154 ? -1.208 -0.717 14.640 1.00 54.94 154 PRO A O 1
ATOM 1097 N N . TRP A 1 155 ? 0.482 0.287 13.536 1.00 54.34 155 TRP A N 1
ATOM 1098 C CA . TRP A 1 155 ? 0.860 -0.854 12.707 1.00 54.34 155 TRP A CA 1
ATOM 1099 C C . TRP A 1 155 ? 1.742 -1.818 13.516 1.00 54.34 155 TRP A C 1
ATOM 1101 O O . TRP A 1 155 ? 2.743 -1.374 14.085 1.00 54.34 155 TRP A O 1
ATOM 1111 N N . PRO A 1 156 ? 1.427 -3.123 13.582 1.00 56.78 156 PRO A N 1
ATOM 1112 C CA . PRO A 1 156 ? 2.326 -4.094 14.188 1.00 56.78 156 PRO A CA 1
ATOM 1113 C C . PRO A 1 156 ? 3.536 -4.306 13.264 1.00 56.78 156 PRO A C 1
ATOM 1115 O O . PRO A 1 156 ? 3.473 -5.037 12.282 1.00 56.78 156 PRO A O 1
ATOM 1118 N N . THR A 1 157 ? 4.651 -3.640 13.566 1.00 52.78 157 THR A N 1
ATOM 1119 C CA . THR A 1 157 ? 5.937 -3.801 12.860 1.00 52.78 157 THR A CA 1
ATOM 1120 C C . THR A 1 157 ? 6.728 -5.034 13.304 1.00 52.78 157 THR A C 1
ATOM 1122 O O . THR A 1 157 ? 7.725 -5.371 12.668 1.00 52.78 157 THR A O 1
ATOM 1125 N N . ALA A 1 158 ? 6.317 -5.714 14.378 1.00 47.88 158 ALA A N 1
ATOM 1126 C CA . ALA A 1 158 ? 7.019 -6.887 14.887 1.00 47.88 158 ALA A CA 1
ATOM 1127 C C . ALA A 1 158 ? 6.653 -8.151 14.084 1.00 47.88 158 ALA A C 1
ATOM 1129 O O . ALA A 1 158 ? 5.469 -8.368 13.810 1.00 47.88 158 ALA A O 1
ATOM 1130 N N . PRO A 1 159 ? 7.629 -9.010 13.730 1.00 43.25 159 PRO A N 1
ATOM 1131 C CA . PRO A 1 159 ? 7.334 -10.307 13.139 1.00 43.25 159 PRO A CA 1
ATOM 1132 C C . PRO A 1 159 ? 6.480 -11.128 14.111 1.00 43.25 159 PRO A C 1
ATOM 1134 O O . PRO A 1 159 ? 6.810 -11.262 15.292 1.00 43.25 159 PRO A O 1
ATOM 1137 N N . ALA A 1 160 ? 5.376 -11.681 13.615 1.00 43.38 160 ALA A N 1
ATOM 1138 C CA . ALA A 1 160 ? 4.633 -12.687 14.351 1.00 43.38 160 ALA A CA 1
ATOM 1139 C C . ALA A 1 160 ? 5.495 -13.962 14.407 1.00 43.38 160 ALA A C 1
ATOM 1141 O O . ALA A 1 160 ? 5.659 -14.639 13.399 1.00 43.38 160 ALA A O 1
ATOM 1142 N N . ASN A 1 161 ? 6.021 -14.260 15.598 1.00 34.34 161 ASN A N 1
ATOM 1143 C CA . ASN A 1 161 ? 6.751 -15.470 16.005 1.00 34.34 161 ASN A CA 1
ATOM 1144 C C . ASN A 1 161 ? 8.261 -15.518 15.707 1.00 34.34 161 ASN A C 1
ATOM 1146 O O . ASN A 1 161 ? 8.714 -16.055 14.701 1.00 34.34 161 ASN A O 1
ATOM 1150 N N . ALA A 1 162 ? 9.043 -15.086 16.701 1.00 34.56 162 ALA A N 1
ATOM 1151 C CA . ALA A 1 162 ? 10.174 -15.883 17.168 1.00 34.56 162 ALA A CA 1
ATOM 1152 C C . ALA A 1 162 ? 9.636 -16.828 18.260 1.00 34.56 162 ALA A C 1
ATOM 1154 O O . ALA A 1 162 ? 9.467 -16.414 19.407 1.00 34.56 162 ALA A O 1
ATOM 1155 N N . LEU A 1 163 ? 9.278 -18.053 17.875 1.00 33.12 163 LEU A N 1
ATOM 1156 C CA . LEU A 1 163 ? 9.041 -19.184 18.778 1.00 33.12 163 LEU A CA 1
ATOM 1157 C C . LEU A 1 163 ? 9.939 -20.335 18.336 1.00 33.12 163 LEU A C 1
ATOM 1159 O O . LEU A 1 163 ? 9.983 -20.581 17.110 1.00 33.12 163 LEU A O 1
#

pLDDT: mean 76.85, std 14.15, range [33.12, 92.44]

Secondary structure (DSSP, 8-state):
-PPPP---TTEEEEEE--TT-HHHHTSTTHHHHHHHHHHTT--EEEEEETTS-----S-SS-EEEE-TT-TTTTSSHHHHHHHTT--EEEEEESS-HHHHHHHHHHHHHTT-EEEEE--TTS-TTTGGGSTTPEEE-HHHHHHHHHHHTTS------S-S---

Sequence (163 aa):
MTTPVRLPQDTALLILSPGTTAQALHQEPLAAVIASWRAADMPRAILTPMQDPVSDTDADIPVMTHGAAGIFSDTDLDPRLTAAGITTVVLASAGDPARLLQGGAEAARLGYRVILMTDGDAASDAFASVADAKIASPAAITAGIALSAGRKRPWPTAPANAL

Radius of gyration: 14.62 Å; chains: 1; bounding box: 32×42×39 Å

Foldseek 3Di:
DFAADADDQLEEEEEEEEQVQPVLCCDPPNVVLVVLCVVLLHHYAYEYAPVRHHPDPPDPHHYWHAYPQASPHPGCVLVQSVVLVHQEYEYHYSPDVVNLLRRLQVSVVSRHAYEYEDPPPVDDPSNVSNPRYHYHYSVSHSSNSVVNSVRDDHRPSDDDDPD